Protein AF-A0A8T5M7S0-F1 (afdb_monomer)

Foldseek 3Di:
DDDDDDDDDDDDDFDDDPPDTDDDDDPVVCVVLVHDPVADWDWDDDPDTDIGHDDPVVVVVVVVVVVVVVVVVVVVVVVPDPPPPDDDD

Structure (mmCIF, N/CA/C/O backbone):
data_AF-A0A8T5M7S0-F1
#
_entry.id   AF-A0A8T5M7S0-F1
#
loop_
_atom_site.group_PDB
_atom_site.id
_atom_site.type_symbol
_atom_site.label_atom_id
_atom_site.label_alt_id
_atom_site.label_comp_id
_atom_site.label_asym_id
_atom_site.label_entity_id
_atom_site.label_seq_id
_atom_site.pdbx_PDB_ins_code
_atom_site.Cartn_x
_atom_site.Cartn_y
_atom_site.Cartn_z
_atom_site.occupancy
_atom_site.B_iso_or_equiv
_atom_site.auth_seq_id
_atom_site.auth_comp_id
_atom_site.auth_asym_id
_atom_site.auth_atom_id
_atom_site.pdbx_PDB_model_num
ATOM 1 N N . MET A 1 1 ? 10.583 4.103 25.487 1.00 40.34 1 MET A N 1
ATOM 2 C CA . MET A 1 1 ? 10.936 3.421 24.224 1.00 40.34 1 MET A CA 1
ATOM 3 C C . MET A 1 1 ? 9.701 2.662 23.786 1.00 40.34 1 MET A C 1
ATOM 5 O O . MET A 1 1 ? 9.336 1.710 24.461 1.00 40.34 1 MET A O 1
ATOM 9 N N . GLU A 1 2 ? 8.998 3.125 22.755 1.00 48.59 2 GLU A N 1
ATOM 10 C CA . GLU A 1 2 ? 7.873 2.361 22.209 1.00 48.59 2 GLU A CA 1
ATOM 11 C C . GLU A 1 2 ? 8.418 1.160 21.442 1.00 48.59 2 GLU A C 1
ATOM 13 O O . GLU A 1 2 ? 9.229 1.300 20.523 1.00 48.59 2 GLU A O 1
ATOM 18 N N . ILE A 1 3 ? 7.996 -0.033 21.851 1.00 50.59 3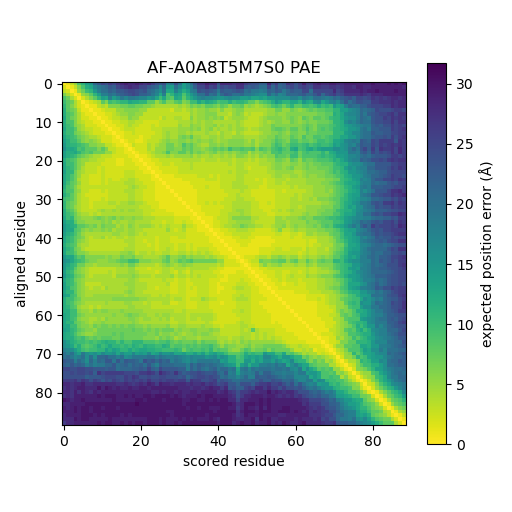 ILE A N 1
ATOM 19 C CA . ILE A 1 3 ? 8.247 -1.258 21.106 1.00 50.59 3 ILE A CA 1
ATOM 20 C C . I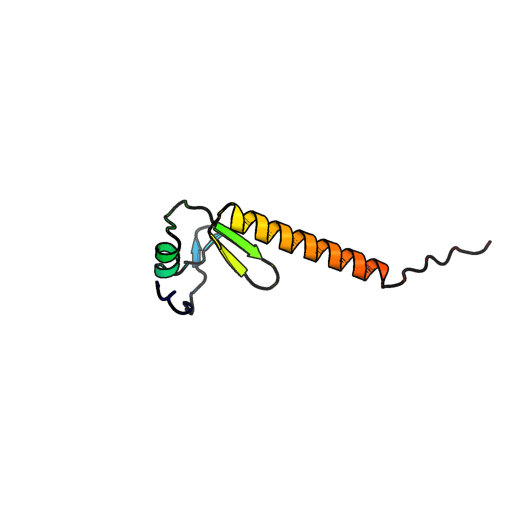LE A 1 3 ? 7.401 -1.140 19.842 1.00 50.59 3 ILE A C 1
ATOM 22 O O . ILE A 1 3 ? 6.179 -1.274 19.903 1.00 50.59 3 ILE A O 1
ATOM 26 N N . LYS A 1 4 ? 8.042 -0.860 18.701 1.00 58.31 4 LYS A N 1
ATOM 27 C CA . LYS A 1 4 ? 7.380 -1.028 17.407 1.00 58.31 4 LYS A CA 1
ATOM 28 C C . LYS A 1 4 ? 6.875 -2.463 17.358 1.00 58.31 4 LYS A C 1
ATOM 30 O O . LYS A 1 4 ? 7.644 -3.405 17.553 1.00 58.31 4 LYS A O 1
ATOM 35 N N . SER A 1 5 ? 5.575 -2.606 17.168 1.00 65.62 5 SER A N 1
ATOM 36 C CA . SER A 1 5 ? 4.933 -3.883 16.913 1.00 65.62 5 SER A CA 1
ATOM 37 C C . SER A 1 5 ? 5.682 -4.633 15.807 1.00 65.62 5 SER A C 1
ATOM 39 O O . SER A 1 5 ? 6.193 -4.037 14.856 1.00 65.62 5 SER A O 1
ATOM 41 N N . GLY A 1 6 ? 5.800 -5.954 15.962 1.00 78.38 6 GLY A N 1
ATOM 42 C CA . GLY A 1 6 ? 6.375 -6.810 14.925 1.00 78.38 6 GLY A CA 1
ATOM 43 C C . GLY A 1 6 ? 5.608 -6.691 13.597 1.00 78.38 6 GLY A C 1
ATOM 44 O O . GLY A 1 6 ? 4.490 -6.169 13.573 1.00 78.38 6 GLY A O 1
ATOM 45 N N . PRO A 1 7 ? 6.183 -7.178 12.484 1.00 83.06 7 PRO A N 1
ATOM 46 C CA . PRO A 1 7 ? 5.555 -7.062 11.174 1.00 83.06 7 PRO A CA 1
ATOM 47 C C . PRO A 1 7 ? 4.174 -7.734 11.155 1.00 83.06 7 PRO A C 1
ATOM 49 O O . PRO A 1 7 ? 4.014 -8.867 11.610 1.00 83.06 7 PRO A O 1
ATOM 52 N N . ILE A 1 8 ? 3.179 -7.043 10.594 1.00 85.81 8 ILE A N 1
ATOM 53 C CA . ILE A 1 8 ? 1.843 -7.602 10.367 1.00 85.81 8 ILE A CA 1
ATOM 54 C C . ILE A 1 8 ? 1.903 -8.463 9.103 1.00 85.81 8 ILE A C 1
ATOM 56 O O . ILE A 1 8 ? 2.122 -7.946 8.008 1.00 85.81 8 ILE A O 1
ATOM 60 N N . VAL A 1 9 ? 1.703 -9.773 9.251 1.00 88.06 9 VAL A N 1
ATOM 61 C CA . VAL A 1 9 ? 1.700 -10.732 8.138 1.00 88.06 9 VAL A CA 1
ATOM 62 C C . VAL A 1 9 ? 0.336 -11.409 8.075 1.00 88.06 9 VAL A C 1
ATOM 64 O O . VAL A 1 9 ? -0.012 -12.206 8.942 1.00 88.06 9 VAL A O 1
ATOM 67 N N . GLU A 1 10 ? -0.442 -11.100 7.039 1.00 88.12 10 GLU A N 1
ATOM 68 C CA . GLU A 1 10 ? -1.794 -11.630 6.847 1.00 88.12 10 GLU A CA 1
ATOM 69 C C . GLU A 1 10 ? -2.023 -12.024 5.383 1.00 88.12 10 GLU A C 1
ATOM 71 O O . GLU A 1 10 ? -1.585 -11.331 4.464 1.00 88.12 10 GLU A O 1
ATOM 76 N N . LYS A 1 11 ? -2.761 -13.118 5.148 1.00 90.81 11 LYS A N 1
ATOM 77 C CA . LYS A 1 11 ? -3.278 -13.461 3.815 1.00 90.81 11 LYS A CA 1
ATOM 78 C C . LYS A 1 11 ? -4.635 -12.792 3.625 1.00 90.81 11 LYS A C 1
ATOM 80 O O . LYS A 1 11 ? -5.530 -12.983 4.445 1.00 90.81 11 LYS A O 1
ATOM 85 N N . ARG A 1 12 ? -4.813 -12.050 2.531 1.00 88.81 12 ARG A N 1
ATOM 86 C CA . ARG A 1 12 ? -6.083 -11.393 2.196 1.00 88.81 12 ARG A CA 1
ATOM 87 C C . ARG A 1 12 ? -6.499 -11.696 0.766 1.00 88.81 12 ARG A C 1
ATOM 89 O O . ARG A 1 12 ? -5.659 -11.913 -0.102 1.00 88.81 12 ARG A O 1
ATOM 96 N N . LYS A 1 13 ? -7.812 -11.734 0.540 1.00 89.94 13 LYS A N 1
ATOM 97 C CA . LYS A 1 13 ? -8.384 -11.874 -0.799 1.00 89.94 13 LYS A CA 1
ATOM 98 C C . LYS A 1 13 ? -8.430 -10.506 -1.469 1.00 89.94 13 LYS A C 1
ATOM 100 O O . LYS A 1 13 ? -8.767 -9.514 -0.825 1.00 89.94 13 LYS A O 1
ATOM 105 N N . LEU A 1 14 ? -8.130 -10.484 -2.761 1.00 91.06 14 LEU A N 1
ATOM 106 C CA . LEU A 1 14 ? -8.498 -9.371 -3.622 1.00 91.06 14 LEU A CA 1
ATOM 107 C C . LEU A 1 14 ? -10.012 -9.416 -3.815 1.00 91.06 14 LEU A C 1
ATOM 109 O O . LEU A 1 14 ? -10.568 -10.486 -4.075 1.00 91.06 14 LEU A O 1
ATOM 113 N N . ILE A 1 15 ? -10.672 -8.277 -3.652 1.00 94.06 15 ILE A N 1
ATOM 114 C CA . ILE A 1 15 ? -12.112 -8.148 -3.874 1.00 94.06 15 ILE A CA 1
ATOM 115 C C . ILE A 1 15 ? -12.351 -7.209 -5.052 1.00 94.06 15 ILE A C 1
ATOM 117 O O . ILE A 1 15 ? -11.575 -6.288 -5.290 1.00 94.06 15 ILE A O 1
ATOM 121 N N . THR A 1 16 ? -13.420 -7.438 -5.801 1.00 94.25 16 THR A N 1
ATOM 122 C CA . THR A 1 16 ? -13.838 -6.554 -6.891 1.00 94.25 16 THR A CA 1
ATOM 123 C C . THR A 1 16 ? -14.915 -5.600 -6.392 1.00 94.25 16 THR A C 1
ATOM 125 O O . THR A 1 16 ? -15.866 -6.033 -5.743 1.00 94.25 16 THR A O 1
ATOM 128 N N . SER A 1 17 ? -14.785 -4.316 -6.711 1.00 91.44 17 SER A N 1
ATOM 129 C CA . SER A 1 17 ? -15.801 -3.291 -6.471 1.00 91.44 17 SER A CA 1
ATOM 130 C C . SER A 1 17 ? -16.021 -2.523 -7.771 1.00 91.44 17 SER A C 1
ATOM 132 O O . SER A 1 17 ? -15.150 -1.770 -8.207 1.00 91.44 17 SER A O 1
ATOM 134 N N . GLY A 1 18 ? -17.151 -2.775 -8.438 1.00 92.50 18 GLY A N 1
ATOM 135 C CA . GLY A 1 18 ? -17.396 -2.275 -9.792 1.00 92.50 18 GLY A CA 1
ATOM 136 C C . GLY A 1 18 ? -16.311 -2.738 -10.770 1.00 92.50 18 GLY A C 1
ATOM 137 O O . GLY A 1 18 ? -16.025 -3.930 -10.868 1.00 92.50 18 GLY A O 1
ATOM 138 N N . SER A 1 19 ? -15.686 -1.788 -11.467 1.00 94.06 19 SER A N 1
ATOM 139 C CA . SER A 1 19 ? -14.576 -2.026 -12.400 1.00 94.06 19 SER A CA 1
ATOM 140 C C . SER A 1 19 ? -13.188 -2.015 -11.739 1.00 94.06 19 SER A C 1
ATOM 142 O O . SER A 1 19 ? -12.180 -1.981 -12.442 1.00 94.06 19 SER A O 1
ATOM 144 N N . SER A 1 20 ? -13.108 -2.004 -10.405 1.00 92.31 20 SER A N 1
ATOM 145 C CA . SER A 1 20 ? -11.848 -1.897 -9.663 1.00 92.31 20 SER A CA 1
ATOM 146 C C . SER A 1 20 ? -11.564 -3.135 -8.818 1.00 92.31 20 SER A C 1
ATOM 148 O O . SER A 1 20 ? -12.469 -3.768 -8.275 1.00 92.31 20 SER A O 1
ATOM 150 N N . VAL A 1 21 ? -10.277 -3.446 -8.653 1.00 91.00 21 VAL A N 1
ATOM 151 C CA . VAL A 1 21 ? -9.798 -4.391 -7.638 1.00 91.00 21 VAL A CA 1
ATOM 152 C C . VAL A 1 21 ? -9.432 -3.604 -6.386 1.00 91.00 21 VAL A C 1
ATOM 154 O O . VAL A 1 21 ? -8.708 -2.614 -6.455 1.00 91.00 21 VAL A O 1
ATOM 157 N N . VAL A 1 22 ? -9.925 -4.054 -5.238 1.00 91.38 22 VAL A N 1
ATOM 158 C CA . VAL A 1 22 ? -9.667 -3.460 -3.929 1.00 91.38 22 VAL A CA 1
ATOM 159 C C . VAL A 1 22 ? -8.892 -4.460 -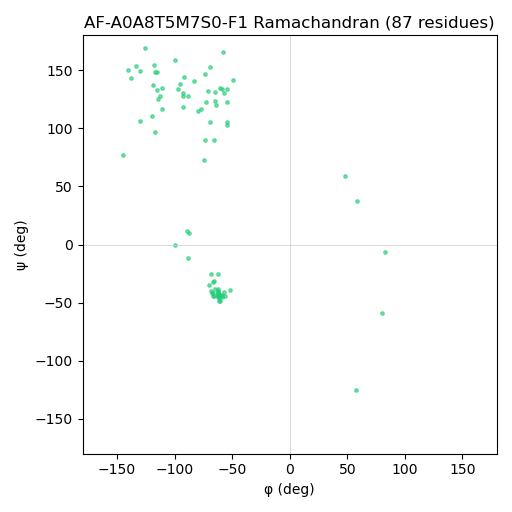3.073 1.00 91.38 22 VAL A C 1
ATOM 161 O O . VAL A 1 22 ? -9.242 -5.640 -2.978 1.00 91.38 22 VAL A O 1
ATOM 164 N N . LEU A 1 23 ? -7.832 -3.970 -2.427 1.00 89.88 23 LEU A N 1
ATOM 165 C CA . LEU A 1 23 ? -7.072 -4.689 -1.410 1.00 89.88 23 LEU A CA 1
ATOM 166 C C . LEU A 1 23 ? -7.318 -4.022 -0.054 1.00 89.88 23 LEU A C 1
ATOM 168 O O . LEU A 1 23 ? -6.960 -2.866 0.156 1.00 89.88 23 LEU A O 1
ATOM 172 N N . ALA A 1 24 ? -7.921 -4.757 0.879 1.00 88.62 24 ALA A N 1
ATOM 173 C CA . ALA A 1 24 ? -8.157 -4.247 2.223 1.00 88.62 24 ALA A CA 1
ATOM 17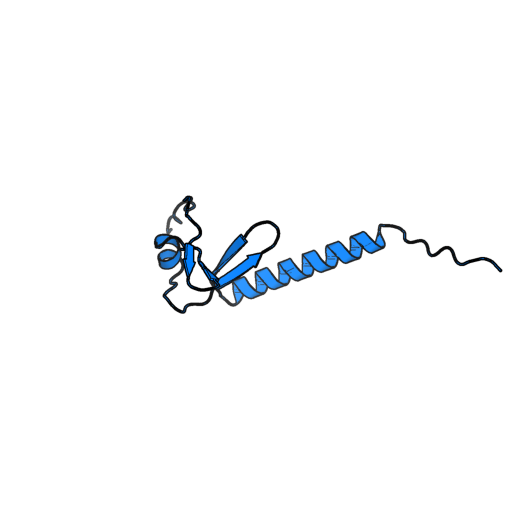4 C C . ALA A 1 24 ? -6.864 -4.287 3.050 1.00 88.62 24 ALA A C 1
ATOM 176 O O . ALA A 1 24 ? -6.362 -5.366 3.367 1.00 88.62 24 ALA A O 1
ATOM 177 N N . VAL A 1 25 ? -6.368 -3.123 3.459 1.00 88.56 25 VAL A N 1
ATOM 178 C CA . VAL A 1 25 ? -5.173 -2.988 4.306 1.00 88.56 25 VAL A CA 1
ATOM 179 C C . VAL A 1 25 ? -5.484 -3.408 5.759 1.00 88.56 25 VAL A C 1
ATOM 181 O O . VAL A 1 25 ? -6.622 -3.232 6.212 1.00 88.56 25 VAL A O 1
ATOM 184 N N . PRO A 1 26 ? -4.533 -3.996 6.516 1.00 89.44 26 PRO A N 1
ATOM 185 C CA . PRO A 1 26 ? -4.744 -4.318 7.926 1.00 89.44 26 PRO A CA 1
ATOM 186 C C . PRO A 1 26 ? -5.115 -3.095 8.768 1.00 89.44 26 PRO A C 1
ATOM 188 O O . PRO A 1 26 ? -4.420 -2.082 8.746 1.00 89.44 26 PRO A O 1
ATOM 191 N N . LYS A 1 27 ? -6.190 -3.210 9.560 1.00 88.81 27 LYS A N 1
ATOM 192 C CA . LYS A 1 27 ? -6.698 -2.120 10.411 1.00 88.81 27 LYS A CA 1
ATOM 193 C C . LYS A 1 27 ? -5.625 -1.596 11.367 1.00 88.81 27 LYS A C 1
ATOM 195 O O . LYS A 1 27 ? -5.421 -0.393 11.455 1.00 88.81 27 LYS A O 1
ATOM 200 N N . ARG A 1 28 ? -4.885 -2.510 11.998 1.00 89.50 28 ARG A N 1
ATOM 201 C CA . ARG A 1 28 ? -3.783 -2.176 12.904 1.00 89.50 28 ARG A CA 1
ATOM 202 C C . ARG A 1 28 ? -2.711 -1.313 12.230 1.00 89.50 28 ARG A C 1
ATOM 204 O O . ARG A 1 28 ? -2.233 -0.363 12.831 1.00 89.50 28 ARG A O 1
ATOM 211 N N . TRP A 1 29 ? -2.368 -1.600 10.971 1.00 89.50 29 TRP A N 1
ATOM 212 C CA . TRP A 1 29 ? -1.396 -0.790 10.233 1.00 89.50 29 TRP A CA 1
ATOM 213 C C . TRP A 1 29 ? -1.915 0.633 9.995 1.00 89.50 29 TRP A C 1
ATOM 215 O O . TRP A 1 29 ? -1.147 1.587 10.103 1.00 89.50 29 TRP A O 1
ATOM 225 N N . LEU A 1 30 ? -3.212 0.793 9.706 1.00 90.44 30 LEU A N 1
ATOM 226 C CA . LEU A 1 30 ? -3.826 2.118 9.566 1.00 90.44 30 LEU A CA 1
ATOM 227 C C . LEU A 1 30 ? -3.743 2.905 10.879 1.00 90.44 30 LEU A C 1
ATOM 229 O O . LEU A 1 30 ? -3.330 4.061 10.861 1.00 90.44 30 LEU A O 1
ATOM 233 N N . GLU A 1 31 ? -4.065 2.266 12.006 1.00 90.81 31 GLU A N 1
ATOM 234 C CA . GLU A 1 31 ? -4.007 2.869 13.345 1.00 90.81 31 GLU A CA 1
ATOM 235 C C . GLU A 1 31 ? -2.580 3.298 13.713 1.00 90.81 31 GLU A C 1
ATOM 237 O O . GLU A 1 31 ? -2.360 4.450 14.082 1.00 90.81 31 GLU A O 1
ATOM 242 N N . GLU A 1 32 ? -1.596 2.416 13.518 1.00 89.75 32 GLU A N 1
ATOM 243 C CA . GLU A 1 32 ? -0.175 2.692 13.782 1.00 89.75 32 GLU A CA 1
ATOM 244 C C . GLU A 1 32 ? 0.386 3.833 12.918 1.00 89.75 32 GLU A C 1
ATOM 246 O O . GLU A 1 32 ? 1.337 4.506 13.313 1.00 89.75 32 GLU A O 1
ATOM 251 N N . ASN A 1 33 ? -0.203 4.079 11.744 1.00 88.81 33 ASN A N 1
ATOM 252 C CA . ASN A 1 33 ? 0.203 5.159 10.843 1.00 88.81 33 ASN A CA 1
ATOM 253 C C . ASN A 1 33 ? -0.697 6.404 10.936 1.00 88.81 33 ASN A C 1
ATOM 255 O O . ASN A 1 33 ? -0.438 7.393 10.238 1.00 88.81 33 ASN A O 1
ATOM 259 N N . GLY A 1 34 ? -1.728 6.393 11.788 1.00 91.19 34 GLY A N 1
ATOM 260 C CA . GLY A 1 34 ? -2.707 7.477 11.898 1.00 91.19 34 GLY A CA 1
ATOM 261 C C . GLY A 1 34 ? -3.428 7.760 10.577 1.00 91.19 34 GLY A C 1
ATOM 262 O O . GLY A 1 34 ? -3.626 8.921 10.222 1.00 91.19 34 GLY A O 1
ATOM 263 N N . LEU A 1 35 ? -3.735 6.713 9.807 1.00 91.44 35 LEU A N 1
ATOM 264 C CA . LEU A 1 35 ? -4.453 6.801 8.538 1.00 91.44 35 LEU A CA 1
ATOM 265 C C . LEU A 1 35 ? -5.946 6.561 8.753 1.00 91.44 35 LEU A C 1
ATOM 267 O O . LEU A 1 35 ? -6.353 5.650 9.473 1.00 91.44 35 LEU A O 1
ATOM 271 N N . VAL A 1 36 ? -6.762 7.361 8.075 1.00 91.38 36 VAL A N 1
ATOM 272 C CA . VAL A 1 36 ? -8.226 7.274 8.094 1.00 91.38 36 VAL A CA 1
ATOM 273 C C . VAL A 1 36 ? -8.767 7.150 6.672 1.00 91.38 36 VAL A C 1
ATOM 275 O O . VAL A 1 36 ? -8.031 7.328 5.699 1.00 91.38 36 VAL A O 1
ATOM 278 N N . ALA A 1 37 ? -10.056 6.831 6.537 1.00 88.19 37 ALA A N 1
ATOM 279 C CA . ALA A 1 37 ? -10.719 6.804 5.237 1.00 88.19 37 ALA A CA 1
ATOM 280 C C . ALA A 1 37 ? -10.549 8.152 4.510 1.00 88.19 37 ALA A C 1
ATOM 282 O O . ALA A 1 37 ? -10.715 9.209 5.115 1.00 88.19 37 ALA A O 1
ATOM 283 N N . GLY A 1 38 ? -10.195 8.101 3.224 1.00 87.31 38 GLY A N 1
ATOM 284 C CA . GLY A 1 38 ? -9.868 9.286 2.421 1.00 87.31 38 GLY A CA 1
ATOM 285 C C . GLY A 1 38 ? -8.430 9.796 2.575 1.00 87.31 38 GLY A C 1
ATOM 286 O O . GLY A 1 38 ? -8.037 10.694 1.840 1.00 87.31 38 GLY A O 1
ATOM 287 N N . GLY A 1 39 ? -7.635 9.229 3.489 1.00 88.75 39 GLY A N 1
ATOM 288 C CA . GLY A 1 39 ? -6.215 9.547 3.612 1.00 88.75 39 GLY A CA 1
ATOM 289 C C . GLY A 1 39 ? -5.386 9.039 2.428 1.00 88.75 39 GLY A C 1
ATOM 290 O O . GLY A 1 39 ? -5.722 8.039 1.792 1.00 88.75 39 GLY A O 1
ATOM 291 N N . GLU A 1 40 ? -4.273 9.718 2.161 1.00 90.75 40 GLU A N 1
ATOM 292 C CA . GLU A 1 40 ? -3.380 9.396 1.048 1.00 90.75 40 GLU A CA 1
ATOM 293 C C . GLU A 1 40 ? -2.262 8.429 1.458 1.00 90.75 40 GLU A C 1
ATOM 295 O O . GLU A 1 40 ? -1.693 8.486 2.555 1.00 90.75 40 GLU A O 1
ATOM 300 N N . VAL A 1 41 ? -1.908 7.547 0.527 1.00 93.38 41 VAL A N 1
ATOM 301 C CA . VAL A 1 41 ? -0.790 6.609 0.649 1.00 93.38 41 VAL A CA 1
ATOM 302 C C . VAL A 1 41 ? 0.033 6.626 -0.629 1.00 93.38 41 VAL A C 1
ATOM 304 O O . VAL A 1 41 ? -0.471 6.905 -1.713 1.00 93.38 41 VAL A O 1
ATOM 307 N N . ILE A 1 42 ? 1.309 6.286 -0.502 1.00 93.94 42 ILE A N 1
ATOM 308 C CA . ILE A 1 42 ? 2.193 6.047 -1.639 1.00 93.94 42 ILE A CA 1
ATOM 309 C C . ILE A 1 42 ? 2.142 4.553 -1.946 1.00 93.94 42 ILE A C 1
ATOM 311 O O . ILE A 1 42 ? 2.372 3.733 -1.054 1.00 93.94 42 ILE A O 1
ATOM 315 N N . MET A 1 43 ? 1.874 4.209 -3.205 1.00 91.81 43 MET A N 1
ATOM 316 C CA . MET A 1 43 ? 1.958 2.844 -3.719 1.00 91.81 43 MET A CA 1
ATOM 317 C C . MET A 1 43 ? 3.106 2.751 -4.721 1.00 91.81 43 MET A C 1
ATOM 319 O O . MET A 1 43 ? 3.175 3.530 -5.670 1.00 91.81 43 MET A O 1
ATOM 323 N N . ILE A 1 44 ? 3.995 1.784 -4.521 1.00 91.56 44 ILE A N 1
ATOM 324 C CA . ILE A 1 44 ? 5.114 1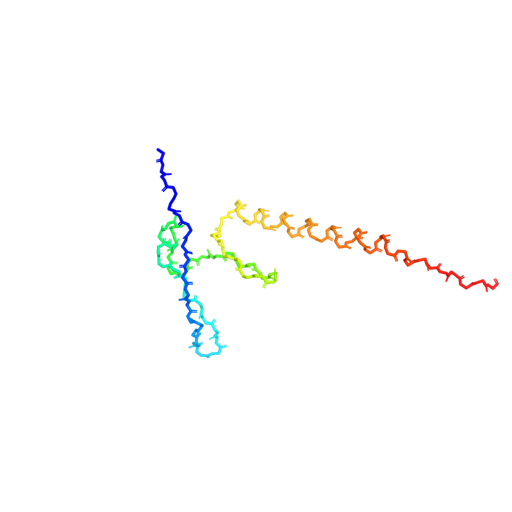.502 -5.422 1.00 91.56 44 ILE A CA 1
ATOM 325 C C . ILE A 1 44 ? 4.884 0.119 -6.020 1.00 91.56 44 ILE A C 1
ATOM 327 O O . ILE A 1 44 ? 4.729 -0.852 -5.283 1.00 91.56 44 ILE A O 1
ATOM 331 N N . ALA A 1 45 ? 4.883 0.038 -7.349 1.00 90.00 45 ALA A N 1
ATOM 332 C CA . ALA A 1 45 ? 4.724 -1.204 -8.094 1.00 90.00 45 ALA A CA 1
ATOM 333 C C . ALA A 1 45 ? 5.993 -1.479 -8.910 1.00 90.00 45 ALA A C 1
ATOM 335 O O . ALA A 1 45 ? 6.181 -0.924 -9.990 1.00 90.00 45 ALA A O 1
ATOM 336 N N . ASN A 1 46 ? 6.886 -2.309 -8.371 1.00 85.19 46 ASN A N 1
ATOM 337 C CA . ASN A 1 46 ? 8.122 -2.711 -9.047 1.00 85.19 46 ASN A CA 1
ATOM 338 C C . ASN A 1 46 ? 8.457 -4.168 -8.695 1.00 85.19 46 ASN A C 1
ATOM 340 O O . ASN A 1 46 ? 9.270 -4.440 -7.811 1.00 85.19 46 ASN A O 1
ATOM 344 N N . GLY A 1 47 ? 7.746 -5.109 -9.320 1.00 87.31 47 GLY A N 1
ATOM 345 C CA . GLY A 1 47 ? 7.748 -6.533 -8.964 1.00 87.31 47 GLY A CA 1
ATOM 346 C C . GLY A 1 47 ? 6.841 -6.833 -7.768 1.00 87.31 47 GLY A C 1
ATOM 347 O O . GLY A 1 47 ? 5.865 -7.563 -7.906 1.00 87.31 47 GLY A O 1
ATOM 348 N N . ASN A 1 48 ? 7.111 -6.199 -6.624 1.00 90.19 48 ASN A N 1
ATOM 349 C CA . ASN A 1 48 ? 6.240 -6.227 -5.447 1.00 90.19 48 ASN A CA 1
ATOM 350 C C . ASN A 1 48 ? 5.393 -4.949 -5.353 1.00 90.19 48 ASN A C 1
ATOM 352 O O . ASN A 1 48 ? 5.763 -3.908 -5.905 1.00 90.19 48 ASN A O 1
ATOM 356 N N . LEU A 1 49 ? 4.279 -5.032 -4.617 1.00 89.12 49 LEU A N 1
ATOM 357 C CA . LEU A 1 49 ? 3.525 -3.863 -4.167 1.00 89.12 49 LEU A CA 1
ATOM 358 C C . LEU A 1 49 ? 4.007 -3.453 -2.775 1.00 89.12 49 LEU A C 1
ATOM 360 O O . LEU A 1 49 ? 3.884 -4.217 -1.818 1.00 89.12 49 LEU A O 1
ATOM 364 N N . GLU A 1 50 ? 4.543 -2.241 -2.668 1.00 90.06 50 GLU A N 1
ATOM 365 C CA . GLU A 1 50 ? 4.916 -1.617 -1.398 1.00 90.06 50 GLU A CA 1
ATOM 366 C C . GLU A 1 50 ? 3.962 -0.447 -1.111 1.00 90.06 50 GLU A C 1
ATOM 368 O O . GLU A 1 50 ? 3.686 0.369 -1.995 1.00 90.06 50 GLU A O 1
ATOM 373 N N . PHE A 1 51 ? 3.479 -0.352 0.131 1.00 89.06 51 PHE A N 1
ATOM 374 C CA . PHE A 1 51 ? 2.594 0.721 0.591 1.00 89.06 51 PHE A CA 1
ATOM 375 C C . PHE A 1 51 ? 3.250 1.511 1.719 1.00 89.06 51 PHE A C 1
ATOM 377 O O . PHE A 1 51 ? 3.838 0.939 2.638 1.00 89.06 51 PHE A O 1
ATOM 384 N N . MET A 1 52 ? 3.133 2.836 1.661 1.00 91.19 52 MET A N 1
ATOM 385 C CA . MET A 1 52 ? 3.721 3.744 2.645 1.00 91.19 52 MET A CA 1
ATOM 386 C C . MET A 1 52 ? 2.763 4.893 2.950 1.00 91.19 52 MET A C 1
ATOM 388 O O . MET A 1 52 ? 2.021 5.335 2.074 1.00 91.19 52 MET A O 1
ATOM 392 N N . LYS A 1 53 ? 2.819 5.442 4.166 1.00 91.75 53 LYS A N 1
ATOM 393 C CA . LYS A 1 53 ? 2.133 6.703 4.479 1.00 91.75 53 LYS A CA 1
ATOM 394 C C . LYS A 1 53 ? 2.673 7.831 3.594 1.00 91.75 53 LYS A C 1
ATOM 396 O O . LYS A 1 53 ? 3.893 7.985 3.481 1.00 91.75 53 LYS A O 1
ATOM 401 N N . ALA A 1 54 ? 1.780 8.641 3.029 1.00 92.81 54 ALA A N 1
ATOM 402 C CA . ALA A 1 54 ? 2.153 9.841 2.289 1.00 92.81 54 ALA A CA 1
ATOM 403 C C . ALA A 1 54 ? 2.608 10.947 3.256 1.00 92.81 54 ALA A C 1
ATOM 405 O O . ALA A 1 54 ? 1.810 11.733 3.756 1.00 92.81 54 ALA A O 1
ATOM 406 N N . THR A 1 55 ? 3.906 10.976 3.559 1.00 92.62 55 THR A N 1
ATOM 407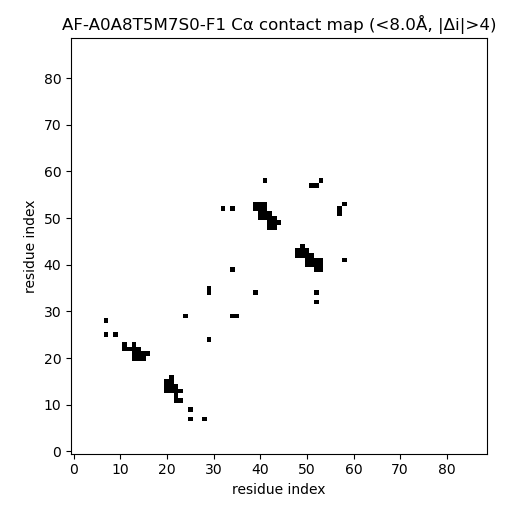 C CA . THR A 1 55 ? 4.556 12.104 4.245 1.00 92.62 55 THR A CA 1
ATOM 408 C C . THR A 1 55 ? 5.618 12.713 3.330 1.00 92.62 55 THR A C 1
ATOM 410 O O . THR A 1 55 ? 6.156 11.989 2.482 1.00 92.62 55 THR A O 1
ATOM 413 N N . PRO A 1 56 ? 5.964 14.004 3.489 1.00 93.12 56 PRO A N 1
ATOM 414 C CA . PRO A 1 56 ? 7.004 14.645 2.682 1.00 93.12 56 PRO A CA 1
ATOM 415 C C . PRO A 1 56 ? 8.330 13.868 2.672 1.00 93.12 56 PRO A C 1
ATOM 417 O O . PRO A 1 56 ? 8.953 13.705 1.623 1.00 93.12 56 PRO A O 1
ATOM 420 N N . GLU A 1 57 ? 8.727 13.304 3.814 1.00 92.69 57 GLU A N 1
ATOM 421 C CA . GLU A 1 57 ? 9.962 12.527 3.964 1.00 92.69 57 GLU A CA 1
ATOM 422 C C . GLU A 1 57 ? 9.901 11.213 3.179 1.00 92.69 57 GLU A C 1
ATOM 424 O O . GLU A 1 57 ? 10.866 10.824 2.514 1.00 92.69 57 GLU A O 1
ATOM 429 N N . ASN A 1 58 ? 8.757 10.523 3.220 1.00 92.75 58 ASN A N 1
ATOM 430 C CA . ASN A 1 58 ? 8.564 9.292 2.460 1.00 92.75 58 ASN A CA 1
ATOM 431 C C . ASN A 1 58 ? 8.548 9.564 0.955 1.00 92.75 58 ASN A C 1
ATOM 433 O O . ASN A 1 58 ? 9.185 8.820 0.211 1.00 92.75 58 ASN A O 1
ATOM 437 N N . ILE A 1 59 ? 7.893 10.640 0.515 1.00 93.62 59 ILE A N 1
ATOM 438 C CA . ILE A 1 59 ? 7.872 11.051 -0.895 1.00 93.62 59 ILE A CA 1
ATOM 439 C C . ILE A 1 59 ? 9.297 11.337 -1.383 1.00 93.62 59 ILE A C 1
ATOM 441 O O . ILE A 1 59 ? 9.720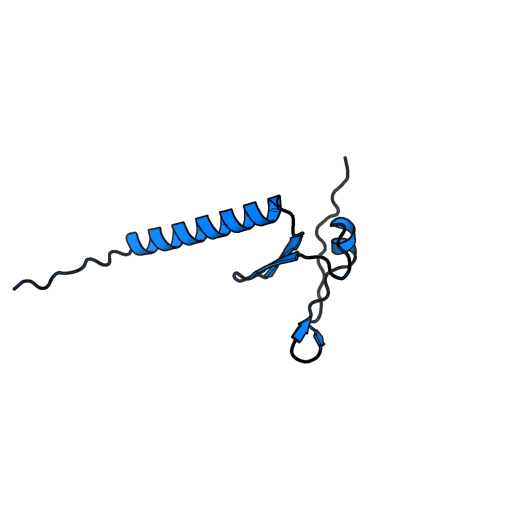 10.788 -2.401 1.00 93.62 59 ILE A O 1
ATOM 445 N N . ALA A 1 60 ? 10.072 12.121 -0.627 1.0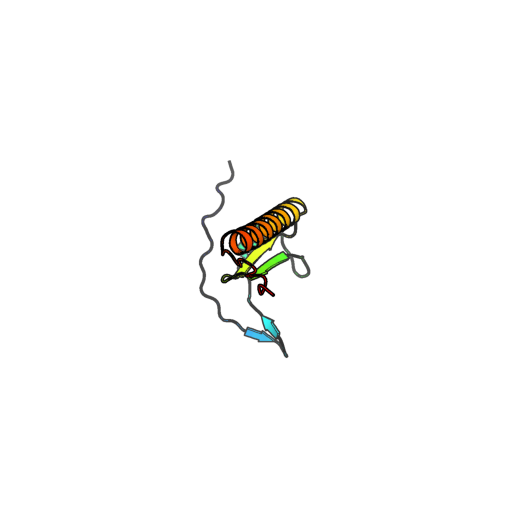0 92.69 60 ALA A N 1
ATOM 446 C CA . ALA A 1 60 ? 11.462 12.425 -0.965 1.00 92.69 60 ALA A CA 1
ATOM 447 C C . ALA A 1 60 ? 12.320 11.153 -1.080 1.00 92.69 60 ALA A C 1
ATOM 449 O O . ALA A 1 60 ? 13.076 10.991 -2.040 1.00 92.69 60 ALA A O 1
ATOM 450 N N . ARG A 1 61 ? 12.159 10.207 -0.144 1.00 91.69 61 ARG A N 1
ATOM 451 C CA . ARG A 1 61 ? 12.863 8.917 -0.169 1.00 91.69 61 ARG A CA 1
ATOM 452 C C . ARG A 1 61 ? 12.508 8.081 -1.400 1.00 91.69 61 ARG A C 1
ATOM 454 O O . ARG A 1 61 ? 13.399 7.487 -2.009 1.00 91.69 61 ARG A O 1
ATOM 461 N N . VAL A 1 62 ? 11.229 8.023 -1.773 1.00 91.56 62 VAL A N 1
ATOM 462 C CA . VAL A 1 62 ? 10.774 7.274 -2.956 1.00 91.56 62 VAL A CA 1
ATOM 463 C C . VAL A 1 62 ? 11.309 7.906 -4.238 1.00 91.56 62 VAL A C 1
ATOM 465 O O . VAL A 1 62 ? 11.854 7.189 -5.078 1.00 91.56 62 VAL A O 1
ATOM 468 N N . ASN A 1 63 ? 11.255 9.233 -4.354 1.00 90.69 63 ASN A N 1
ATOM 469 C CA . ASN A 1 63 ? 11.807 9.953 -5.501 1.00 90.69 63 ASN A CA 1
ATOM 470 C C . ASN A 1 63 ? 13.314 9.710 -5.645 1.00 90.69 63 ASN A C 1
ATOM 472 O O . ASN A 1 63 ? 13.781 9.359 -6.727 1.00 90.69 63 ASN A O 1
ATOM 476 N N . GLN A 1 64 ? 14.068 9.764 -4.543 1.00 90.62 64 GLN A N 1
ATOM 477 C CA . GLN A 1 64 ? 15.499 9.465 -4.563 1.00 90.62 64 GLN A CA 1
ATOM 478 C C . GLN A 1 64 ? 15.788 8.014 -4.994 1.00 90.62 64 GLN A C 1
ATOM 480 O O . GLN A 1 64 ? 16.731 7.771 -5.752 1.00 90.62 64 GLN A O 1
ATOM 485 N N . ARG A 1 65 ? 14.989 7.033 -4.540 1.00 88.00 65 ARG A N 1
ATOM 486 C CA . ARG A 1 65 ? 15.111 5.628 -4.979 1.00 88.00 65 ARG A CA 1
ATOM 487 C C . ARG A 1 65 ? 14.863 5.513 -6.484 1.00 88.00 65 ARG A C 1
ATOM 489 O O . ARG A 1 65 ? 15.666 4.889 -7.173 1.00 88.00 65 ARG A O 1
ATOM 496 N N . ALA A 1 66 ? 13.813 6.156 -6.992 1.00 86.06 66 ALA A N 1
ATOM 497 C CA . ALA A 1 66 ? 13.481 6.155 -8.414 1.00 86.06 66 ALA A CA 1
ATOM 498 C C . ALA A 1 66 ? 14.588 6.791 -9.275 1.00 86.06 66 ALA A C 1
ATOM 500 O O . ALA A 1 66 ? 14.957 6.241 -10.313 1.00 86.06 66 ALA A O 1
ATOM 501 N N . GLU A 1 67 ? 15.175 7.905 -8.834 1.00 88.06 67 GLU A N 1
ATOM 502 C CA . GLU A 1 67 ? 16.298 8.553 -9.522 1.00 88.06 67 GLU A CA 1
ATOM 503 C C . GLU A 1 67 ? 17.540 7.663 -9.597 1.00 88.06 67 GLU A C 1
ATOM 505 O O . GLU A 1 67 ? 18.179 7.576 -10.648 1.00 88.06 67 GLU A O 1
ATOM 510 N N . ARG A 1 68 ? 17.884 6.976 -8.499 1.00 85.44 68 ARG A N 1
ATOM 511 C CA . ARG A 1 68 ? 19.012 6.035 -8.480 1.00 85.44 68 ARG A CA 1
ATOM 512 C C . ARG A 1 68 ? 18.780 4.881 -9.444 1.00 85.44 68 ARG A C 1
ATOM 514 O O . ARG A 1 68 ? 19.684 4.571 -10.213 1.00 85.44 68 ARG A O 1
ATOM 521 N N . SER A 1 69 ? 17.573 4.311 -9.453 1.00 78.62 69 SER A N 1
ATOM 522 C CA . SER A 1 69 ? 17.215 3.245 -10.391 1.00 78.62 69 SER A CA 1
ATOM 523 C C . SER A 1 69 ? 17.366 3.699 -11.845 1.00 78.62 69 SER A C 1
ATOM 525 O O . SER A 1 69 ? 17.992 2.997 -12.634 1.00 78.62 69 SER A O 1
ATOM 527 N N . ARG A 1 70 ? 16.893 4.903 -12.195 1.00 76.56 70 ARG A N 1
ATOM 528 C CA . ARG A 1 70 ? 17.064 5.467 -13.549 1.00 76.56 70 ARG A CA 1
ATOM 529 C C . ARG A 1 70 ? 18.538 5.634 -13.930 1.00 76.56 70 ARG A C 1
ATOM 531 O O . ARG A 1 70 ? 18.929 5.260 -15.029 1.00 76.56 70 ARG A O 1
ATOM 538 N N . LYS A 1 71 ? 19.373 6.138 -13.014 1.00 73.56 71 LYS A N 1
ATOM 539 C CA . LYS A 1 71 ? 20.821 6.275 -13.250 1.00 73.56 71 LYS A CA 1
ATOM 540 C C . LYS A 1 71 ? 21.500 4.923 -13.479 1.00 73.56 71 LYS A C 1
ATOM 542 O O . LYS A 1 71 ? 22.333 4.825 -14.371 1.00 73.56 71 LYS A O 1
ATOM 547 N N . SER A 1 72 ? 21.136 3.883 -12.727 1.00 62.41 72 SER A N 1
ATOM 548 C CA . SER A 1 72 ? 21.708 2.543 -12.917 1.00 62.41 72 SER A CA 1
ATOM 549 C C . SER A 1 72 ? 21.331 1.897 -14.255 1.00 62.41 72 SER A C 1
ATOM 551 O O . SER A 1 72 ? 22.167 1.203 -14.826 1.00 62.41 72 SER A O 1
ATOM 553 N N . PHE A 1 73 ? 20.135 2.165 -14.795 1.00 61.31 73 PHE A N 1
ATOM 554 C CA . PHE A 1 73 ? 19.769 1.711 -16.145 1.00 61.31 73 PHE A CA 1
ATOM 555 C C . PHE A 1 73 ? 20.624 2.388 -17.226 1.00 61.31 73 PHE A C 1
ATOM 557 O O . PHE A 1 73 ? 21.176 1.701 -18.082 1.00 61.31 73 PHE A O 1
ATOM 564 N N . ASN A 1 74 ? 20.835 3.704 -17.130 1.00 57.22 74 ASN A N 1
ATOM 565 C CA . ASN A 1 74 ? 21.649 4.440 -18.105 1.00 57.22 74 ASN A CA 1
ATOM 566 C C . ASN A 1 74 ? 23.135 4.036 -18.082 1.00 57.22 74 ASN A C 1
ATOM 568 O O . ASN A 1 74 ? 23.801 4.068 -19.113 1.00 57.22 74 ASN A O 1
ATOM 572 N N . VAL A 1 75 ? 23.675 3.644 -16.921 1.00 56.66 75 VAL A N 1
ATOM 573 C CA . VAL A 1 75 ? 25.053 3.124 -16.829 1.00 56.66 75 VAL A CA 1
ATOM 574 C C . VAL A 1 75 ? 25.164 1.740 -17.476 1.00 56.66 75 VAL A C 1
ATOM 576 O O . VAL A 1 75 ? 26.179 1.448 -18.104 1.00 56.66 75 VAL A O 1
ATOM 579 N N . HIS A 1 76 ? 24.124 0.903 -17.376 1.00 48.28 76 HIS A N 1
ATOM 580 C CA . HIS A 1 76 ? 24.139 -0.427 -17.982 1.00 48.28 76 HIS A CA 1
ATOM 581 C C . HIS A 1 76 ? 24.110 -0.365 -19.519 1.00 48.28 76 HIS A C 1
ATOM 583 O O . HIS A 1 76 ? 24.882 -1.074 -20.163 1.00 48.28 76 HIS A O 1
ATOM 589 N N . GLU A 1 77 ? 23.329 0.548 -20.108 1.00 50.03 77 GLU A N 1
ATOM 590 C CA . GLU A 1 77 ? 23.361 0.808 -21.559 1.00 50.03 77 GLU A CA 1
ATOM 591 C C . GLU A 1 77 ? 24.731 1.316 -22.035 1.00 50.03 77 GLU A C 1
ATOM 593 O O . GLU A 1 77 ? 25.217 0.886 -23.078 1.00 50.03 77 GLU A O 1
ATOM 598 N N . GLY A 1 78 ? 25.407 2.162 -21.247 1.00 49.44 78 GLY A N 1
ATOM 599 C CA . GLY A 1 78 ? 26.771 2.611 -21.553 1.00 49.44 78 GLY A CA 1
ATOM 600 C C . GLY A 1 78 ? 27.836 1.510 -21.452 1.00 49.44 78 GLY A C 1
ATOM 601 O O . GLY A 1 78 ? 28.862 1.592 -22.119 1.00 49.44 78 GLY A O 1
ATOM 602 N N . SER A 1 79 ? 27.598 0.468 -20.646 1.00 49.53 79 SER A N 1
ATOM 603 C CA . SER A 1 79 ? 28.510 -0.677 -20.486 1.00 49.53 79 SER A CA 1
ATOM 604 C C . SER A 1 79 ? 28.285 -1.816 -21.486 1.00 49.53 79 SER A C 1
ATOM 606 O O . SER A 1 79 ? 29.122 -2.7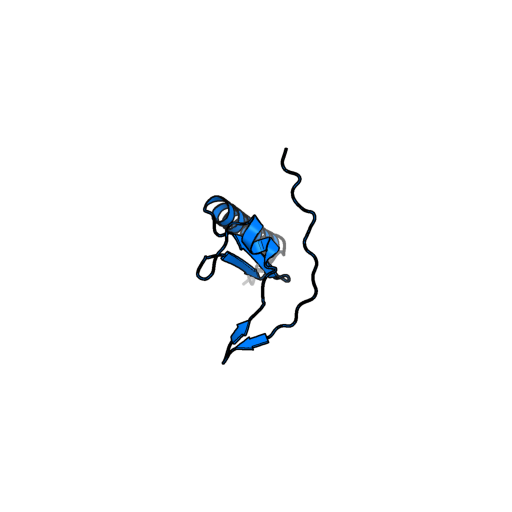10 -21.577 1.00 49.53 79 SER A O 1
ATOM 608 N N . LEU A 1 80 ? 27.178 -1.790 -22.236 1.00 49.97 80 LEU A N 1
ATOM 609 C CA . LEU A 1 80 ? 26.814 -2.823 -23.212 1.00 49.97 80 LEU A CA 1
ATOM 610 C C . LEU A 1 80 ? 27.371 -2.583 -24.621 1.00 49.97 80 LEU A C 1
ATOM 612 O O . LEU A 1 80 ? 26.969 -3.290 -25.537 1.00 49.97 80 LEU A O 1
ATOM 616 N N . GLY A 1 81 ? 28.304 -1.638 -24.796 1.00 53.16 81 GLY A N 1
ATOM 617 C CA . GLY A 1 81 ? 29.123 -1.554 -26.008 1.00 53.16 81 GLY A CA 1
ATOM 618 C C . GLY A 1 81 ? 28.310 -1.642 -27.298 1.00 53.16 81 GLY A C 1
ATOM 619 O O . GLY A 1 81 ? 28.545 -2.522 -28.119 1.00 53.16 81 GLY A O 1
ATOM 620 N N . LEU A 1 82 ? 27.353 -0.733 -27.503 1.00 53.16 82 LEU A N 1
ATOM 621 C CA . LEU A 1 82 ? 26.920 -0.434 -28.866 1.00 53.16 82 LEU A CA 1
ATOM 622 C C . LEU A 1 82 ? 28.022 0.408 -29.512 1.00 53.16 82 LEU A C 1
ATOM 624 O O . LEU A 1 82 ? 27.884 1.622 -29.684 1.00 53.16 82 LEU A O 1
ATOM 628 N N . ASP A 1 83 ? 29.135 -0.259 -29.824 1.00 48.97 83 ASP A N 1
ATOM 629 C CA . ASP A 1 83 ? 30.099 0.220 -30.795 1.00 48.97 83 ASP A CA 1
ATOM 630 C C . ASP A 1 83 ? 29.314 0.469 -32.075 1.00 48.97 83 ASP A C 1
ATOM 632 O O . ASP A 1 83 ? 28.855 -0.440 -32.767 1.00 48.97 83 ASP A O 1
ATOM 636 N N . LYS A 1 84 ? 29.092 1.750 -32.360 1.00 49.75 84 LYS A N 1
ATOM 637 C CA . LYS A 1 84 ? 28.678 2.172 -33.684 1.00 49.75 84 LYS A CA 1
ATOM 638 C C . LYS A 1 84 ? 29.851 1.869 -34.605 1.00 49.75 84 LYS A C 1
ATOM 640 O O . LYS A 1 84 ? 30.710 2.728 -34.797 1.00 49.75 84 LYS A O 1
ATOM 645 N N . GLU A 1 85 ? 29.885 0.667 -35.174 1.00 45.53 85 GLU A N 1
ATOM 646 C CA . GLU A 1 85 ? 30.620 0.434 -36.410 1.00 45.53 85 GLU A CA 1
ATOM 647 C C . GLU A 1 85 ? 30.098 1.455 -37.427 1.00 45.53 85 GLU A C 1
ATOM 649 O O . GLU A 1 85 ? 28.975 1.376 -37.930 1.00 45.53 85 GLU A O 1
ATOM 654 N N . LYS A 1 86 ? 30.893 2.504 -37.659 1.00 54.44 86 LYS A N 1
ATOM 655 C CA . LYS A 1 86 ? 30.706 3.370 -38.816 1.00 54.44 86 LYS A CA 1
ATOM 656 C C . LYS A 1 86 ? 30.972 2.509 -40.051 1.00 54.44 86 LYS A C 1
ATOM 658 O O . LYS A 1 86 ? 32.026 1.875 -40.091 1.00 54.44 86 LYS A O 1
ATOM 663 N N . PRO A 1 87 ? 30.097 2.519 -41.067 1.00 46.88 87 PRO A N 1
ATOM 664 C CA . PRO A 1 87 ? 30.436 1.905 -42.336 1.00 46.88 87 PRO A CA 1
ATOM 665 C C . PRO A 1 87 ? 31.610 2.687 -42.929 1.00 46.88 87 PRO A C 1
ATOM 667 O O . PRO A 1 87 ? 31.531 3.900 -43.133 1.00 46.88 87 PRO A O 1
ATOM 670 N N . THR A 1 88 ? 32.724 1.997 -43.141 1.00 53.31 88 THR A N 1
ATOM 671 C CA . THR A 1 88 ? 33.832 2.480 -43.956 1.00 53.31 88 THR A CA 1
ATOM 672 C C . THR A 1 88 ? 33.340 2.618 -45.393 1.00 53.31 88 THR A C 1
ATOM 674 O O . THR A 1 88 ? 32.827 1.671 -45.988 1.00 53.31 88 THR A O 1
ATOM 677 N N . THR A 1 89 ? 33.470 3.815 -45.951 1.00 57.69 89 THR A N 1
ATOM 678 C CA . THR A 1 89 ? 33.475 4.054 -47.397 1.00 57.69 89 THR A CA 1
ATOM 679 C C . THR A 1 89 ? 34.632 4.985 -47.696 1.00 57.69 89 THR A C 1
ATOM 681 O O . THR A 1 89 ? 34.828 5.928 -46.893 1.00 57.69 89 THR A O 1
#

Sequence (89 aa):
MEIKSGPIVEKRKLITSGSSVVLAVPKRWLEENGLVAGGEVIMIANGNLEFMKATPENIARVNQRAERSRKSFNVHEGSLGLDKEKPTT

Mean predicted aligned error: 11.06 Å

Nearest PDB structures (foldseek):
  2mrn-assembly1_B  TM=8.675E-01  e=1.268E-01  Escherichia coli K-12
  1ub4-assembly1_C-2  TM=7.158E-01  e=1.110E-01  Escherichia coli
  1mvf-assembly2_D  TM=8.123E-01  e=2.816E-01  Escherichia coli
  2mru-assembly1_B  TM=8.003E-01  e=4.198E-01  Escherichia coli K-12
  2ro4-assembly1_B  TM=6.071E-01  e=2.465E-01  Bacillus subtilis

Solvent-accessible surface area (backbone atoms only — not comparable to full-atom values): 6053 Å² total; per-residue (Å²): 133,86,79,76,76,74,88,90,84,80,92,79,72,80,42,76,57,89,99,40,82,45,75,81,74,61,66,68,60,30,60,80,65,73,54,56,94,93,58,70,64,45,78,45,82,74,100,53,83,48,81,43,72,65,41,75,69,50,50,52,51,51,51,52,52,52,52,51,53,54,52,54,54,57,52,50,60,69,71,63,65,81,72,76,79,71,84,87,127

Secondary structure (DSSP, 8-state):
---PPPP-------EEETTEEE-PPPHHHHHHTT--TT--EEEEEESEEEEEE--HHHHHHHHHHHHHHHHHHHHHHHHS-----PPP-

Radius of gyration: 20.98 Å; Cα contacts (8 Å, |Δi|>4): 44; chains: 1; bounding box: 51×28×72 Å

pLDDT: mean 79.94, std 16.73, range [40.34, 94.25]